Protein AF-A0A349B1Q8-F1 (afdb_monomer)

Secondary structure (DSSP, 8-state):
--PPPPHHHHHHHHHHHHTT--HHHHHHHHHTSHHHHHHHHHHHHHHHHSSPPPHHHHHHHHHHTTTS-HHHHHHHHHTSHHHHHHHHHT-

Radius of gyration: 16.91 Å; Cα contacts (8 Å, |Δi|>4): 54; chains: 1; bounding box: 41×23×44 Å

Foldseek 3Di:
DDDDQDPVRVVVVVVCVVVPDDPVNVVVVVCLDLVVQLVLQQVLCCVQLVDGDDPVRSVVSSVVCNPDPSVVVNVPSCPDPSSVVVVVVVD

Nearest PDB structures (foldseek):
  8bqe-assembly1_B  TM=4.331E-01  e=4.893E+00  Caulobacter vibrioides NA1000

Structure (mmCIF, N/CA/C/O backbone):
data_AF-A0A349B1Q8-F1
#
_entry.id   AF-A0A349B1Q8-F1
#
loop_
_atom_site.group_PDB
_atom_site.id
_atom_site.type_symbol
_atom_site.label_atom_id
_atom_site.label_alt_id
_atom_site.label_comp_id
_atom_site.label_asym_id
_atom_site.label_entity_id
_atom_site.label_seq_id
_atom_site.pdbx_PDB_ins_code
_atom_site.Cartn_x
_atom_site.Cartn_y
_atom_site.Cartn_z
_atom_site.occupancy
_atom_site.B_iso_or_equiv
_atom_site.auth_seq_id
_atom_site.auth_comp_id
_atom_site.auth_asym_id
_atom_site.auth_atom_id
_atom_site.pdbx_PDB_model_num
ATOM 1 N N . MET A 1 1 ? -11.729 -0.019 -15.632 1.00 39.59 1 MET A N 1
ATOM 2 C CA . MET A 1 1 ? -10.975 1.097 -16.243 1.00 39.59 1 MET A CA 1
ATOM 3 C C . MET A 1 1 ? -9.906 0.499 -17.143 1.00 39.59 1 MET A C 1
ATOM 5 O O . MET A 1 1 ? -9.110 -0.286 -16.654 1.00 39.59 1 MET A O 1
ATOM 9 N N . ARG A 1 2 ? -9.929 0.804 -18.443 1.00 47.38 2 ARG A N 1
ATOM 10 C CA . ARG A 1 2 ? -8.887 0.437 -19.411 1.00 47.38 2 ARG A CA 1
ATOM 11 C C . ARG A 1 2 ? -8.159 1.737 -19.736 1.00 47.38 2 ARG A C 1
ATOM 13 O O . ARG A 1 2 ? -8.696 2.535 -20.496 1.00 47.38 2 ARG A O 1
ATOM 20 N N . ARG A 1 3 ? -7.030 2.010 -19.078 1.00 57.22 3 ARG A N 1
ATOM 21 C CA . ARG A 1 3 ? -6.168 3.113 -19.516 1.00 57.22 3 ARG A CA 1
ATOM 22 C C . ARG A 1 3 ? -5.439 2.627 -20.763 1.00 57.22 3 ARG A C 1
ATOM 24 O O . ARG A 1 3 ? -4.852 1.548 -20.728 1.00 57.22 3 ARG A O 1
ATOM 31 N N . GLU A 1 4 ? -5.543 3.363 -21.864 1.00 46.50 4 GLU A N 1
ATOM 32 C CA . GLU A 1 4 ? -4.620 3.171 -22.982 1.00 46.50 4 GLU A CA 1
ATOM 33 C C . GLU A 1 4 ? -3.199 3.361 -22.441 1.00 46.50 4 GLU A C 1
ATOM 35 O O . GLU A 1 4 ? -2.971 4.313 -21.687 1.00 46.50 4 GLU A O 1
ATOM 40 N N . PRO A 1 5 ? -2.265 2.434 -22.716 1.00 52.50 5 PRO A N 1
ATOM 41 C CA . PRO A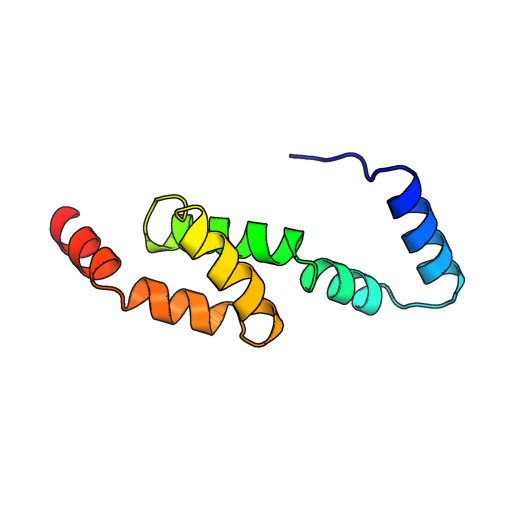 1 5 ? -0.886 2.633 -22.310 1.00 52.50 5 PRO A CA 1
ATOM 42 C C . PRO A 1 5 ? -0.395 3.920 -22.970 1.00 52.50 5 PRO A C 1
ATOM 44 O O . PRO A 1 5 ? -0.537 4.079 -24.183 1.00 52.50 5 PRO A O 1
ATOM 47 N N . GLU A 1 6 ? 0.146 4.852 -22.181 1.00 56.44 6 GLU A N 1
ATOM 48 C CA . GLU A 1 6 ? 0.708 6.063 -22.770 1.00 56.44 6 GLU A CA 1
ATOM 49 C C . GLU A 1 6 ? 1.803 5.671 -23.779 1.00 56.44 6 GLU A C 1
ATOM 51 O O . GLU A 1 6 ? 2.571 4.741 -23.495 1.00 56.44 6 GLU A O 1
ATOM 56 N N . PRO A 1 7 ? 1.898 6.346 -24.942 1.00 56.75 7 PRO A N 1
ATOM 57 C CA . PRO A 1 7 ? 2.813 5.975 -26.026 1.00 56.75 7 PRO A CA 1
ATOM 58 C C . PRO A 1 7 ? 4.263 5.663 -25.586 1.00 56.75 7 PRO A C 1
ATOM 60 O O . PRO A 1 7 ? 4.824 4.687 -26.084 1.00 56.75 7 PRO A O 1
ATOM 63 N N . PRO A 1 8 ? 4.864 6.372 -24.600 1.00 62.16 8 PRO A N 1
ATOM 64 C CA . PRO A 1 8 ? 6.209 6.055 -24.104 1.00 62.16 8 PRO A CA 1
ATOM 65 C C . PRO A 1 8 ? 6.303 4.722 -23.343 1.00 62.16 8 PRO A C 1
ATOM 67 O O . PRO A 1 8 ? 7.339 4.057 -23.365 1.00 62.16 8 PRO A O 1
ATOM 70 N N . GLY A 1 9 ? 5.232 4.324 -22.65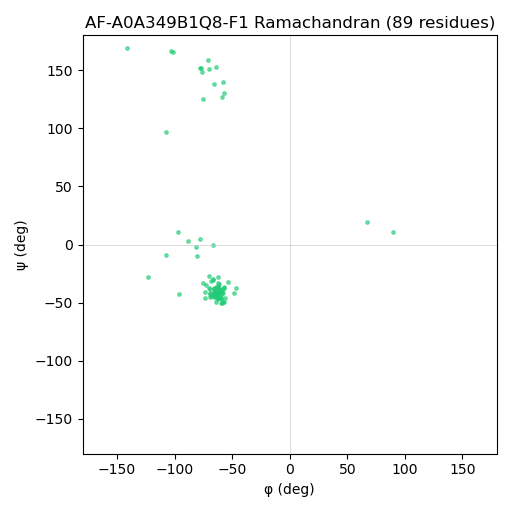2 1.00 67.62 9 GLY A N 1
ATOM 71 C CA . GLY A 1 9 ? 5.188 3.093 -21.868 1.00 67.62 9 GLY A CA 1
ATOM 72 C C . GLY A 1 9 ? 5.097 1.858 -22.757 1.00 67.62 9 GLY A C 1
ATOM 73 O O . GLY A 1 9 ? 5.788 0.871 -22.512 1.00 67.62 9 GLY A O 1
ATOM 74 N N . LEU A 1 10 ? 4.294 1.920 -23.822 1.00 69.50 10 LEU A N 1
ATOM 75 C CA . LEU A 1 10 ? 4.168 0.815 -24.774 1.00 69.50 10 LEU A CA 1
ATOM 76 C C . LEU A 1 10 ? 5.504 0.526 -25.477 1.00 69.50 10 LEU A C 1
ATOM 78 O O . LEU A 1 10 ? 5.935 -0.626 -25.511 1.00 69.50 10 LEU A O 1
ATOM 82 N N . ASP A 1 11 ? 6.201 1.564 -25.944 1.00 75.12 11 ASP A N 1
ATOM 83 C CA . ASP A 1 11 ? 7.509 1.431 -26.596 1.00 75.12 11 ASP A CA 1
ATOM 84 C C . ASP A 1 11 ? 8.583 0.849 -25.668 1.00 75.12 11 ASP A C 1
ATOM 86 O O . ASP A 1 11 ? 9.411 0.038 -26.095 1.00 75.12 11 ASP A O 1
ATOM 90 N N . PHE A 1 12 ? 8.561 1.207 -24.382 1.00 77.31 12 PHE A N 1
ATOM 91 C CA . PHE A 1 12 ? 9.461 0.633 -23.383 1.00 77.31 12 PHE A CA 1
ATOM 92 C C . PHE A 1 12 ? 9.256 -0.883 -23.225 1.00 77.31 12 PHE A C 1
ATOM 94 O O . PHE A 1 12 ? 10.224 -1.653 -23.228 1.00 77.31 12 PHE A O 1
ATOM 101 N N . TRP A 1 13 ? 8.002 -1.335 -23.134 1.00 75.62 13 TRP A N 1
ATOM 102 C CA . TRP A 1 13 ? 7.688 -2.761 -23.006 1.00 75.62 13 TRP A CA 1
ATOM 103 C C . TRP A 1 13 ? 7.966 -3.536 -24.291 1.00 75.62 13 TRP A C 1
ATOM 105 O O . TRP A 1 13 ? 8.500 -4.643 -24.221 1.00 75.62 13 TRP A O 1
ATOM 115 N N . LEU A 1 14 ? 7.700 -2.939 -25.457 1.00 79.38 14 LEU A N 1
ATOM 116 C CA . LEU A 1 14 ? 8.057 -3.523 -26.750 1.00 79.38 14 LEU A CA 1
ATOM 117 C C . LEU A 1 14 ? 9.572 -3.713 -26.882 1.00 79.38 14 LEU A C 1
ATOM 119 O O . LEU A 1 14 ? 10.010 -4.787 -27.289 1.00 79.38 14 LEU A O 1
ATOM 123 N N . ARG A 1 15 ? 10.388 -2.734 -26.466 1.00 79.81 15 ARG A N 1
ATOM 124 C CA . ARG A 1 15 ? 11.858 -2.871 -26.441 1.00 79.81 15 ARG A CA 1
ATOM 125 C C . ARG A 1 15 ? 12.336 -3.913 -25.435 1.00 79.81 15 ARG A C 1
ATOM 127 O O . ARG A 1 15 ? 13.280 -4.639 -25.719 1.00 79.81 15 ARG A O 1
ATOM 134 N N . THR A 1 16 ? 11.681 -4.010 -24.283 1.00 77.88 16 THR A N 1
ATOM 135 C CA . THR A 1 16 ? 12.021 -4.987 -23.238 1.00 77.88 16 THR A CA 1
ATOM 136 C C . THR A 1 16 ? 11.745 -6.420 -23.708 1.00 77.88 16 THR A C 1
ATOM 138 O O . THR A 1 16 ? 12.582 -7.303 -23.527 1.00 77.88 16 THR A O 1
ATOM 141 N N . LEU A 1 17 ? 10.615 -6.644 -24.385 1.00 79.69 17 LEU A N 1
ATOM 142 C CA . LEU A 1 17 ? 10.282 -7.928 -25.009 1.00 79.69 17 LEU A CA 1
ATOM 143 C C . LEU A 1 17 ? 11.196 -8.237 -26.203 1.00 79.69 17 LEU A C 1
ATOM 145 O O . LEU A 1 17 ? 11.711 -9.348 -26.300 1.00 79.69 17 LEU A O 1
ATOM 149 N N . ALA A 1 18 ? 11.461 -7.255 -27.071 1.00 79.50 18 ALA A N 1
ATOM 150 C CA . ALA A 1 18 ? 12.398 -7.403 -28.189 1.00 79.50 18 ALA A CA 1
ATOM 151 C C . ALA A 1 18 ? 13.839 -7.679 -27.718 1.00 79.50 18 ALA A C 1
ATOM 153 O O . ALA A 1 18 ? 14.597 -8.350 -28.411 1.00 79.50 18 ALA A O 1
ATOM 154 N N . GLY A 1 19 ? 14.200 -7.210 -26.519 1.00 81.38 19 GLY A N 1
ATOM 155 C CA . GLY A 1 19 ? 15.463 -7.498 -25.839 1.00 81.38 19 GLY A CA 1
ATOM 156 C C . GLY A 1 19 ? 15.536 -8.876 -25.168 1.00 81.38 19 GLY A C 1
ATOM 157 O O . GLY A 1 19 ? 16.527 -9.160 -24.500 1.00 81.38 19 GLY A O 1
ATOM 158 N N . GLY A 1 20 ? 14.516 -9.731 -25.321 1.00 82.94 20 GLY A N 1
ATOM 159 C CA . GLY A 1 20 ? 14.513 -11.108 -24.816 1.00 82.94 20 GLY A CA 1
ATOM 160 C C . GLY A 1 20 ? 13.965 -11.287 -23.397 1.00 82.94 20 GLY A C 1
ATOM 161 O O . GLY A 1 20 ? 14.096 -12.373 -22.830 1.00 82.94 20 GLY A O 1
ATOM 162 N N . ALA A 1 21 ? 13.343 -10.263 -22.799 1.00 83.88 21 ALA A N 1
ATOM 163 C CA . ALA A 1 21 ? 12.686 -10.424 -21.505 1.00 83.88 21 ALA A CA 1
ATOM 164 C C . ALA A 1 21 ? 11.488 -11.379 -21.605 1.00 83.88 21 ALA A C 1
ATOM 166 O O . ALA A 1 21 ? 10.675 -11.305 -22.527 1.00 83.88 21 ALA A O 1
ATOM 167 N N . SER A 1 22 ? 11.342 -12.252 -20.611 1.00 86.12 22 SER A N 1
ATOM 168 C CA . SER A 1 22 ? 10.217 -13.183 -20.563 1.00 86.12 22 SER A CA 1
ATOM 169 C C . SER A 1 22 ? 8.916 -12.478 -20.126 1.00 86.12 22 SER A C 1
ATOM 171 O O . SER A 1 22 ? 8.964 -11.568 -19.289 1.00 86.12 22 SER A O 1
ATOM 173 N N . PRO A 1 23 ? 7.733 -12.914 -20.604 1.00 81.88 23 PRO A N 1
ATOM 174 C CA . PRO A 1 23 ? 6.444 -12.421 -20.114 1.00 81.88 23 PRO A CA 1
ATOM 175 C C . PRO A 1 23 ? 6.290 -12.388 -18.577 1.00 81.88 23 PRO A C 1
ATOM 177 O O . PRO A 1 23 ? 5.796 -11.379 -18.068 1.00 81.88 23 PRO A O 1
ATOM 180 N N . PRO A 1 24 ? 6.739 -13.398 -17.795 1.00 83.56 24 PRO A N 1
ATOM 181 C CA . PRO A 1 24 ? 6.661 -13.317 -16.335 1.00 83.56 24 PRO A CA 1
ATOM 182 C C . PRO A 1 24 ? 7.571 -12.236 -15.734 1.00 83.56 24 PRO A C 1
ATOM 184 O O . PRO A 1 24 ? 7.205 -11.639 -14.724 1.00 83.56 24 PRO A O 1
ATOM 187 N N . THR A 1 25 ? 8.714 -11.918 -16.353 1.00 82.31 25 THR A N 1
ATOM 188 C CA . THR A 1 25 ? 9.560 -10.786 -15.931 1.00 82.31 25 THR A CA 1
ATOM 189 C C . THR A 1 25 ? 8.820 -9.460 -16.094 1.00 82.31 25 THR A C 1
ATOM 191 O O . THR A 1 25 ? 8.821 -8.635 -15.184 1.00 82.31 25 THR A O 1
ATOM 194 N N . VAL A 1 26 ? 8.143 -9.270 -17.228 1.00 84.06 26 VAL A N 1
ATOM 195 C CA . VAL A 1 26 ? 7.344 -8.067 -17.497 1.00 84.06 26 VAL A CA 1
ATOM 196 C C . VAL A 1 26 ? 6.181 -7.953 -16.507 1.00 84.06 26 VAL A C 1
ATOM 198 O O . VAL A 1 26 ? 6.001 -6.908 -15.882 1.00 84.06 26 VAL A O 1
ATOM 201 N N . ALA A 1 27 ? 5.446 -9.046 -16.284 1.00 83.94 27 ALA A N 1
ATOM 202 C CA . ALA A 1 27 ? 4.359 -9.088 -15.307 1.00 83.94 27 ALA A CA 1
ATOM 203 C C . ALA A 1 27 ? 4.839 -8.764 -13.880 1.00 83.94 27 ALA A C 1
ATOM 205 O O . ALA A 1 27 ? 4.180 -8.011 -13.163 1.00 83.94 27 ALA A O 1
ATOM 206 N N . ALA A 1 28 ? 6.007 -9.275 -13.477 1.00 85.19 28 ALA A N 1
ATOM 207 C CA . ALA A 1 28 ? 6.597 -8.973 -12.176 1.00 85.19 28 ALA A CA 1
ATOM 208 C C . ALA A 1 28 ? 6.953 -7.484 -12.026 1.00 85.19 28 ALA A C 1
ATOM 210 O O . ALA A 1 28 ? 6.770 -6.919 -10.946 1.00 85.19 28 ALA A O 1
ATOM 211 N N . SER A 1 29 ? 7.422 -6.836 -13.094 1.00 85.00 29 SER A N 1
ATOM 212 C CA . SER A 1 29 ? 7.729 -5.404 -13.086 1.00 85.00 29 SER A CA 1
ATOM 213 C C . SER A 1 29 ? 6.474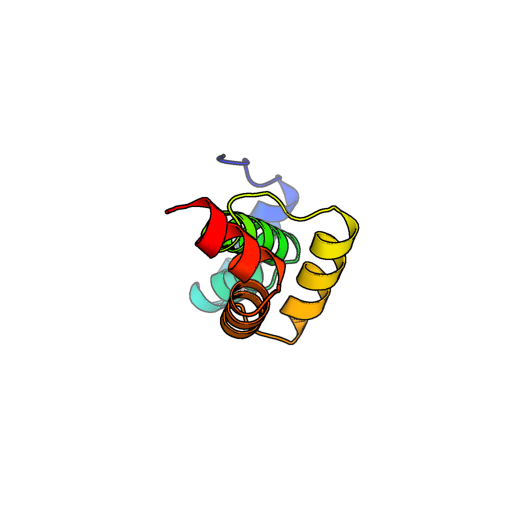 -4.544 -12.924 1.00 85.00 29 SER A C 1
ATOM 215 O O . SER A 1 29 ? 6.474 -3.639 -12.092 1.00 85.00 29 SER A O 1
ATOM 217 N N . PHE A 1 30 ? 5.381 -4.867 -13.627 1.00 86.38 30 PHE A N 1
ATOM 218 C CA . PHE A 1 30 ? 4.087 -4.211 -13.403 1.00 86.38 30 PHE A CA 1
ATOM 219 C C . PHE A 1 30 ? 3.567 -4.450 -11.988 1.00 86.38 30 PHE A C 1
ATOM 221 O O . PHE A 1 30 ? 3.169 -3.513 -11.307 1.00 86.38 30 PHE A O 1
ATOM 228 N N . HIS A 1 31 ? 3.615 -5.694 -11.507 1.00 88.44 31 HIS A N 1
ATOM 229 C CA . HIS A 1 31 ? 3.143 -6.030 -10.167 1.00 88.44 31 HIS A CA 1
ATOM 230 C C . HIS A 1 31 ? 3.867 -5.217 -9.079 1.00 88.44 31 HIS A C 1
ATOM 232 O O . HIS A 1 31 ? 3.239 -4.773 -8.114 1.00 88.44 31 HIS A O 1
ATOM 238 N N . ARG A 1 32 ? 5.171 -4.978 -9.257 1.00 88.19 32 ARG A N 1
ATOM 239 C CA . ARG A 1 32 ? 6.017 -4.185 -8.353 1.00 88.19 32 ARG A CA 1
ATOM 240 C C . ARG A 1 32 ? 5.900 -2.670 -8.555 1.00 88.19 32 ARG A C 1
ATOM 242 O O . ARG A 1 32 ? 6.556 -1.942 -7.813 1.00 88.19 32 ARG A O 1
ATOM 249 N N . SER A 1 33 ? 5.114 -2.180 -9.511 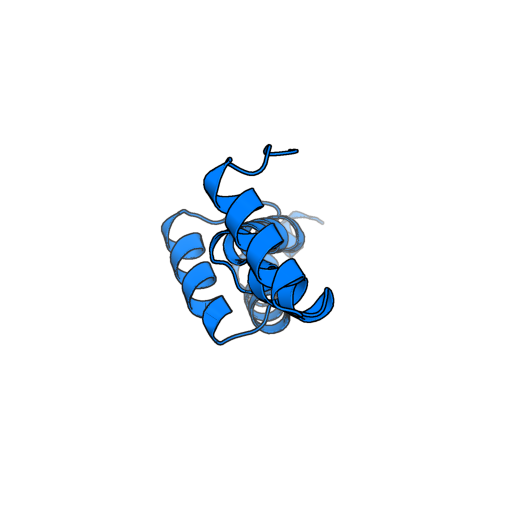1.00 92.19 33 SER A N 1
ATOM 250 C CA . SER A 1 33 ? 4.990 -0.739 -9.739 1.00 92.19 33 SER A CA 1
ATOM 251 C C . SER A 1 33 ? 4.228 -0.044 -8.595 1.00 92.19 33 SER A C 1
ATOM 253 O O . SER A 1 33 ? 3.373 -0.673 -7.955 1.00 92.19 33 SER A O 1
ATOM 255 N N . PRO A 1 34 ? 4.507 1.244 -8.313 1.00 91.88 34 PRO A N 1
ATOM 256 C CA . PRO A 1 34 ? 3.756 2.023 -7.328 1.00 91.88 34 PRO A CA 1
ATOM 257 C C . PRO A 1 34 ? 2.251 2.078 -7.619 1.00 91.88 34 PRO A C 1
ATOM 259 O O . PRO A 1 34 ? 1.448 2.005 -6.691 1.00 91.88 34 PRO A O 1
ATOM 262 N N . GLU A 1 35 ? 1.855 2.144 -8.892 1.00 91.25 35 GLU A N 1
ATOM 263 C CA . GLU A 1 35 ? 0.449 2.145 -9.310 1.00 91.25 35 GLU A CA 1
ATOM 264 C C . GLU A 1 35 ? -0.233 0.824 -8.940 1.00 91.25 35 GLU A C 1
ATOM 266 O O . GLU A 1 35 ? -1.262 0.833 -8.270 1.00 91.25 35 GLU A O 1
ATOM 271 N N . SER A 1 36 ? 0.388 -0.311 -9.283 1.00 93.38 36 SER A N 1
ATOM 272 C CA . SER A 1 36 ? -0.105 -1.648 -8.924 1.00 93.38 36 SER A CA 1
ATOM 273 C C . SER A 1 36 ? -0.185 -1.845 -7.407 1.00 93.38 36 SER A C 1
ATOM 275 O O . SER A 1 36 ? -1.130 -2.449 -6.897 1.00 93.38 36 SER A O 1
ATOM 277 N N . ARG A 1 37 ? 0.792 -1.335 -6.647 1.00 96.38 37 ARG A N 1
ATOM 278 C CA . ARG A 1 37 ? 0.721 -1.333 -5.176 1.00 96.38 37 ARG A CA 1
ATOM 279 C C . ARG A 1 37 ? -0.468 -0.505 -4.694 1.00 96.38 37 ARG A C 1
ATOM 281 O O . ARG A 1 37 ? -1.223 -0.986 -3.859 1.00 96.38 37 ARG A O 1
ATOM 288 N N . GLY A 1 38 ? -0.674 0.685 -5.253 1.00 96.38 38 GLY A N 1
ATOM 289 C CA . GLY A 1 38 ? -1.808 1.549 -4.930 1.00 96.38 38 GLY A CA 1
ATOM 290 C C . GLY A 1 38 ? -3.156 0.872 -5.160 1.00 96.38 38 GLY A C 1
ATOM 291 O O . GLY A 1 38 ? -3.981 0.836 -4.250 1.00 96.38 38 GLY A O 1
ATOM 292 N N . ASP A 1 39 ? -3.344 0.259 -6.329 1.00 96.44 39 ASP A N 1
ATOM 293 C CA . ASP A 1 39 ? -4.575 -0.461 -6.668 1.00 96.44 39 ASP A CA 1
ATOM 294 C C . ASP A 1 39 ? -4.849 -1.622 -5.698 1.00 96.44 39 ASP A C 1
ATOM 296 O O . ASP A 1 39 ? -5.995 -1.859 -5.301 1.00 96.44 39 ASP A O 1
ATOM 300 N N . ARG A 1 40 ? -3.797 -2.333 -5.270 1.00 96.50 40 ARG A N 1
ATOM 301 C CA . ARG A 1 40 ? -3.901 -3.419 -4.285 1.00 96.50 40 ARG A CA 1
ATOM 302 C C . ARG A 1 40 ? -4.242 -2.917 -2.886 1.00 96.50 40 ARG A C 1
ATOM 304 O O . ARG A 1 40 ? -5.099 -3.518 -2.240 1.00 96.50 40 ARG A O 1
ATOM 311 N N . VAL A 1 41 ? -3.642 -1.812 -2.436 1.00 97.69 41 VAL A N 1
ATOM 312 C CA . VAL A 1 41 ? -4.017 -1.163 -1.166 1.00 97.69 41 VAL A CA 1
ATOM 313 C C . VAL A 1 41 ? -5.500 -0.793 -1.195 1.00 97.69 41 VAL A C 1
ATOM 315 O O . VAL A 1 41 ? -6.249 -1.176 -0.296 1.00 97.69 41 VAL A O 1
ATOM 318 N N . ASP A 1 42 ? -5.950 -0.133 -2.263 1.00 97.31 42 ASP A N 1
ATOM 319 C CA . ASP A 1 42 ? -7.344 0.290 -2.415 1.00 97.31 42 ASP A CA 1
ATOM 320 C C . ASP A 1 42 ? -8.312 -0.904 -2.451 1.00 97.31 42 ASP A C 1
ATOM 322 O O . ASP A 1 42 ? -9.439 -0.819 -1.956 1.00 97.31 42 ASP A O 1
ATOM 326 N N . ALA A 1 43 ? -7.907 -2.024 -3.055 1.00 97.25 43 ALA A N 1
ATOM 327 C CA . ALA A 1 43 ? -8.697 -3.251 -3.082 1.00 97.25 43 ALA A CA 1
ATOM 328 C C . ALA A 1 43 ? -8.793 -3.914 -1.699 1.00 97.25 43 ALA A C 1
ATOM 330 O O . ALA A 1 43 ? -9.891 -4.285 -1.286 1.00 97.25 43 ALA A O 1
ATOM 331 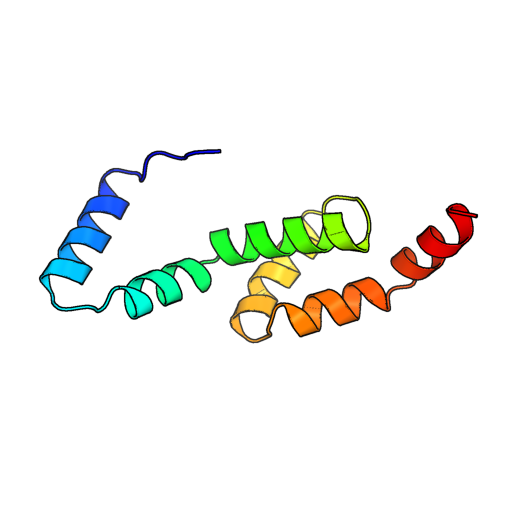N N . LEU A 1 44 ? -7.681 -4.026 -0.967 1.00 97.06 44 LEU A N 1
ATOM 332 C CA . LEU A 1 44 ? -7.645 -4.656 0.357 1.00 97.06 44 LEU A CA 1
ATOM 333 C C . LEU A 1 44 ? -8.441 -3.866 1.399 1.00 97.06 44 LEU A C 1
ATOM 335 O O . LEU A 1 44 ? -9.198 -4.458 2.165 1.00 97.06 44 LEU A O 1
ATOM 339 N N . TYR A 1 45 ? -8.344 -2.535 1.383 1.00 97.31 45 TYR A N 1
ATOM 340 C CA . TYR A 1 45 ? -9.157 -1.671 2.242 1.00 97.31 45 TYR A CA 1
ATOM 341 C C . TYR A 1 45 ? -10.654 -1.852 1.983 1.00 97.31 45 TYR A C 1
ATOM 343 O O . TYR A 1 45 ? -11.430 -2.032 2.922 1.00 97.31 45 TYR A O 1
ATOM 351 N N . ARG A 1 46 ? -11.070 -1.878 0.712 1.00 96.19 46 ARG A N 1
ATOM 352 C CA . ARG A 1 46 ? -12.478 -2.112 0.362 1.00 96.19 46 ARG A CA 1
ATOM 353 C C . ARG A 1 46 ? -12.944 -3.508 0.754 1.00 96.19 46 ARG A C 1
ATOM 355 O O . ARG A 1 46 ? -14.057 -3.641 1.246 1.00 96.19 46 ARG A O 1
ATOM 362 N N . LEU A 1 47 ? -12.106 -4.523 0.557 1.00 94.31 47 LEU A N 1
ATOM 363 C CA . LEU A 1 47 ? -12.440 -5.909 0.877 1.00 94.31 47 LEU A CA 1
ATOM 364 C C . LEU A 1 47 ? -12.615 -6.131 2.385 1.00 94.31 47 LEU A C 1
ATOM 366 O O . LEU A 1 47 ? -13.538 -6.828 2.788 1.00 94.31 47 LEU A O 1
ATOM 370 N N . ILE A 1 48 ? -11.730 -5.557 3.203 1.00 94.38 48 ILE A N 1
ATOM 371 C CA . ILE A 1 48 ? -11.648 -5.864 4.638 1.00 94.38 48 ILE A CA 1
ATOM 372 C C . ILE A 1 48 ? -12.417 -4.841 5.479 1.00 94.38 48 ILE A C 1
ATOM 374 O O . ILE A 1 48 ? -13.122 -5.211 6.412 1.00 94.38 48 ILE A O 1
ATOM 378 N N . LEU A 1 49 ? -12.298 -3.554 5.147 1.00 94.69 49 LEU A N 1
ATOM 379 C CA . LEU A 1 49 ? -12.871 -2.450 5.926 1.00 94.69 49 LEU A CA 1
ATOM 380 C C . LEU A 1 49 ? -14.086 -1.805 5.250 1.00 94.69 49 LEU A C 1
ATOM 382 O O . LEU A 1 49 ? -14.760 -0.971 5.854 1.00 94.69 49 LEU A O 1
ATOM 386 N N . GLY A 1 50 ? -14.394 -2.157 3.998 1.00 94.56 50 GLY A N 1
ATOM 387 C CA . GLY A 1 50 ? -15.557 -1.622 3.284 1.00 94.56 50 GLY A CA 1
ATOM 388 C C . GLY A 1 50 ? -15.469 -0.126 2.968 1.00 94.56 50 GLY A C 1
ATOM 389 O O . GLY A 1 50 ? -16.496 0.508 2.736 1.00 94.56 50 GLY A O 1
ATOM 390 N N . ARG A 1 51 ? -14.267 0.457 2.981 1.00 94.69 51 ARG A N 1
ATOM 391 C CA . ARG A 1 51 ? -14.011 1.862 2.636 1.00 94.69 51 ARG A CA 1
ATOM 392 C C . ARG A 1 51 ? -12.715 2.005 1.846 1.00 94.69 51 ARG A C 1
ATOM 394 O O . ARG A 1 51 ? -11.924 1.071 1.785 1.00 94.69 51 ARG A O 1
ATOM 401 N N . SER A 1 52 ? -12.482 3.180 1.275 1.00 95.38 52 SER A N 1
ATOM 402 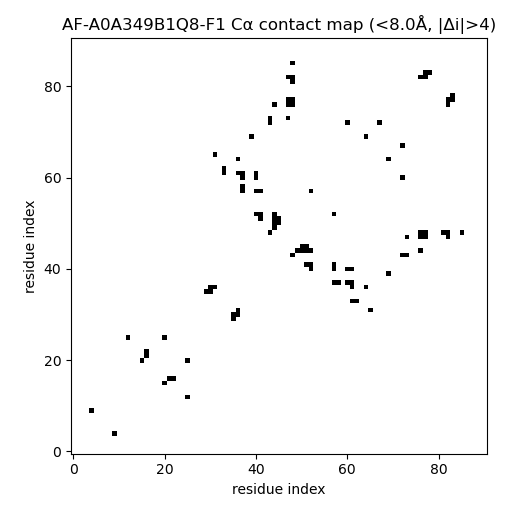C CA . SER A 1 52 ? -11.170 3.541 0.727 1.00 95.38 52 SER A CA 1
ATOM 403 C C . SER A 1 52 ? -10.192 3.929 1.849 1.00 95.38 52 SER A C 1
ATOM 405 O O . SER A 1 52 ? -10.634 4.428 2.895 1.00 95.38 52 SER A O 1
ATOM 407 N N . PRO A 1 53 ? -8.874 3.731 1.656 1.00 95.94 53 PRO A N 1
ATOM 408 C CA . PRO A 1 53 ? -7.870 4.285 2.559 1.00 95.94 53 PRO A CA 1
ATOM 409 C C . PRO A 1 53 ? -7.906 5.817 2.518 1.00 95.94 53 PRO A C 1
ATOM 411 O O . PRO A 1 53 ? -8.280 6.417 1.508 1.00 95.94 53 PRO A O 1
ATOM 414 N N . ASP A 1 54 ? -7.494 6.457 3.608 1.00 96.75 54 ASP A N 1
ATOM 415 C CA . ASP A 1 54 ? -7.188 7.884 3.578 1.00 96.75 54 ASP A CA 1
ATOM 416 C C . ASP A 1 54 ? -5.883 8.129 2.786 1.00 96.75 54 ASP A C 1
ATOM 418 O O . ASP A 1 54 ? -5.071 7.208 2.637 1.00 96.75 54 ASP A O 1
ATOM 422 N N . PRO A 1 55 ? -5.645 9.347 2.263 1.00 96.75 55 PRO A N 1
ATOM 423 C CA . PRO A 1 55 ? -4.489 9.612 1.406 1.00 96.75 55 PRO A CA 1
ATOM 424 C C . PRO A 1 55 ? -3.132 9.302 2.055 1.00 96.75 55 PRO A C 1
ATOM 426 O O . PRO A 1 55 ? -2.240 8.786 1.381 1.00 96.75 55 PRO A O 1
ATOM 429 N N . ALA A 1 56 ? -2.977 9.585 3.353 1.00 96.44 56 ALA A N 1
ATOM 430 C CA . ALA A 1 56 ? -1.721 9.372 4.067 1.00 96.44 56 ALA A CA 1
ATOM 431 C C . ALA A 1 56 ? -1.478 7.880 4.329 1.00 96.44 56 ALA A C 1
ATOM 433 O O . ALA A 1 56 ? -0.399 7.366 4.028 1.00 96.44 56 ALA A O 1
ATOM 434 N N . GLY A 1 57 ? -2.499 7.165 4.805 1.00 94.81 57 GLY A N 1
ATOM 435 C CA . GLY A 1 57 ? -2.460 5.717 4.983 1.00 94.81 57 GLY A CA 1
ATOM 436 C C . GLY A 1 57 ? -2.195 4.990 3.667 1.00 94.81 57 GLY A C 1
ATOM 437 O O . GLY A 1 57 ? -1.367 4.081 3.617 1.00 94.81 57 GLY A O 1
ATOM 438 N N . ARG A 1 58 ? -2.823 5.432 2.570 1.00 96.81 58 ARG A N 1
ATOM 439 C CA . ARG A 1 58 ? -2.573 4.876 1.235 1.00 96.81 58 ARG A CA 1
ATOM 440 C C . ARG A 1 58 ? -1.110 5.021 0.830 1.00 96.81 58 ARG A C 1
ATOM 442 O O . ARG A 1 58 ? -0.512 4.037 0.407 1.00 96.81 58 ARG A O 1
ATOM 449 N N . ALA A 1 59 ? -0.541 6.220 0.956 1.00 97.00 59 ALA A N 1
ATOM 450 C CA . ALA A 1 59 ? 0.855 6.472 0.606 1.00 97.00 59 ALA A CA 1
ATOM 451 C C . ALA A 1 59 ? 1.813 5.599 1.435 1.00 97.00 59 ALA A C 1
ATOM 453 O O . ALA A 1 59 ? 2.654 4.906 0.867 1.00 97.00 59 ALA A O 1
ATOM 454 N N . ALA A 1 60 ? 1.605 5.536 2.754 1.00 96.00 60 ALA A N 1
ATOM 455 C CA . ALA A 1 60 ? 2.416 4.710 3.646 1.00 96.00 60 ALA A CA 1
ATOM 456 C C . ALA A 1 60 ? 2.386 3.221 3.258 1.00 96.00 60 ALA A C 1
ATOM 458 O O . ALA A 1 60 ? 3.422 2.554 3.254 1.00 96.00 60 ALA A O 1
ATOM 459 N N . TRP A 1 61 ? 1.215 2.693 2.886 1.00 97.25 61 TRP A N 1
ATOM 460 C CA . TRP A 1 61 ? 1.102 1.301 2.454 1.00 97.25 61 TRP A CA 1
ATOM 461 C C . TRP A 1 61 ? 1.691 1.037 1.070 1.00 97.25 61 TRP A C 1
ATOM 463 O O . TRP A 1 61 ? 2.271 -0.028 0.864 1.00 97.25 61 TRP A O 1
ATOM 473 N N . VAL A 1 62 ? 1.588 1.984 0.134 1.00 96.56 62 VAL A N 1
ATOM 474 C CA . VAL A 1 62 ? 2.241 1.873 -1.182 1.00 96.56 62 VAL A CA 1
ATOM 475 C C . VAL A 1 62 ? 3.754 1.747 -1.024 1.00 96.56 62 VAL A C 1
ATOM 477 O O . VAL A 1 62 ? 4.359 0.882 -1.664 1.00 96.56 62 VAL A O 1
ATOM 480 N N . ASP A 1 63 ? 4.347 2.543 -0.136 1.00 96.31 63 ASP A N 1
ATOM 481 C CA . ASP A 1 63 ? 5.779 2.476 0.156 1.00 96.31 63 ASP A CA 1
ATOM 482 C C . ASP A 1 63 ? 6.139 1.180 0.891 1.00 96.31 63 ASP A C 1
ATOM 484 O O . ASP A 1 63 ? 7.098 0.498 0.525 1.00 96.31 63 ASP A O 1
ATOM 488 N N . ALA A 1 64 ? 5.332 0.768 1.875 1.00 95.19 64 ALA A N 1
ATOM 489 C CA . ALA A 1 64 ? 5.558 -0.475 2.607 1.00 95.19 64 ALA A CA 1
ATOM 490 C C . ALA A 1 64 ? 5.513 -1.711 1.692 1.00 95.19 64 ALA A C 1
ATOM 492 O O . ALA A 1 64 ? 6.365 -2.590 1.811 1.00 95.19 64 ALA A O 1
ATOM 493 N N . LEU A 1 65 ? 4.580 -1.780 0.732 1.00 94.62 65 LEU A N 1
ATOM 494 C CA . LEU A 1 65 ? 4.470 -2.887 -0.235 1.00 94.62 65 LEU A CA 1
ATOM 495 C C . LEU A 1 65 ? 5.651 -2.968 -1.223 1.00 94.62 65 LEU A C 1
ATOM 497 O O . LEU A 1 65 ? 5.694 -3.856 -2.082 1.00 94.62 65 LEU A O 1
ATOM 501 N N . ALA A 1 66 ? 6.626 -2.060 -1.131 1.00 92.50 66 ALA A N 1
ATOM 502 C CA . ALA A 1 66 ? 7.919 -2.252 -1.772 1.00 92.50 66 ALA A CA 1
ATOM 503 C C . ALA A 1 66 ? 8.759 -3.350 -1.111 1.00 92.50 66 ALA A C 1
ATOM 505 O O . ALA A 1 66 ? 9.575 -3.973 -1.790 1.00 92.50 66 ALA A O 1
ATOM 506 N N . THR A 1 67 ? 8.548 -3.598 0.182 1.00 92.81 67 THR A N 1
ATOM 507 C CA . THR A 1 67 ? 9.335 -4.539 0.989 1.00 92.81 67 THR A CA 1
ATOM 508 C C . THR A 1 67 ? 8.483 -5.622 1.647 1.00 92.81 67 THR A C 1
ATOM 510 O O . THR A 1 67 ? 8.975 -6.732 1.848 1.00 92.81 67 THR A O 1
ATOM 513 N N . VAL A 1 68 ? 7.209 -5.347 1.943 1.00 92.12 68 VAL A N 1
ATOM 514 C CA . VAL A 1 68 ? 6.260 -6.324 2.504 1.00 92.12 68 VAL A CA 1
ATOM 515 C C . VAL A 1 68 ? 5.286 -6.848 1.447 1.00 92.12 68 VAL A C 1
ATOM 517 O O . VAL A 1 68 ? 5.182 -6.308 0.348 1.00 92.12 68 VAL A O 1
ATOM 520 N N . ASN A 1 69 ? 4.567 -7.926 1.773 1.00 92.25 69 ASN A N 1
ATOM 521 C CA . ASN A 1 69 ? 3.578 -8.537 0.884 1.00 92.25 69 ASN A CA 1
ATOM 522 C C . ASN A 1 69 ? 2.131 -8.154 1.247 1.00 92.25 69 ASN A C 1
ATOM 524 O O . ASN A 1 69 ? 1.838 -7.691 2.352 1.00 92.25 69 ASN A O 1
ATOM 528 N N . ASP A 1 70 ? 1.218 -8.420 0.313 1.00 94.19 70 ASP A N 1
ATOM 529 C CA . ASP A 1 70 ? -0.213 -8.119 0.446 1.00 94.19 70 ASP A CA 1
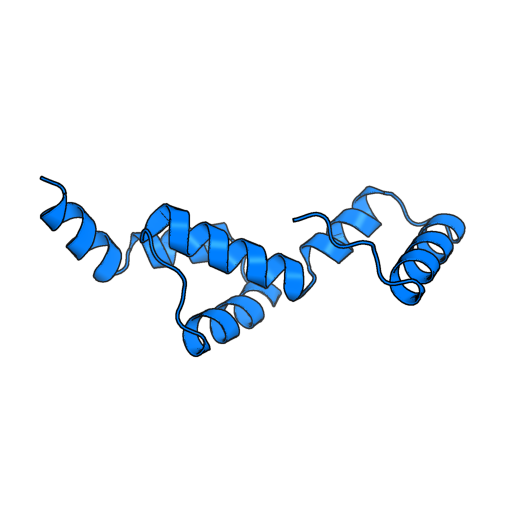ATOM 530 C C . ASP A 1 70 ? -0.869 -8.861 1.612 1.00 94.19 70 ASP A C 1
ATOM 532 O O . ASP A 1 70 ? -1.757 -8.324 2.270 1.00 94.19 70 ASP A O 1
ATOM 536 N N . LEU A 1 71 ? -0.410 -10.084 1.903 1.00 94.69 71 LEU A N 1
ATOM 537 C CA . LEU A 1 71 ? -0.933 -10.885 3.007 1.00 94.69 71 LEU A CA 1
ATOM 538 C C . LEU A 1 71 ? -0.675 -10.205 4.356 1.00 94.69 71 LEU A C 1
ATOM 540 O O . LEU A 1 71 ? -1.545 -10.207 5.225 1.00 94.69 71 LEU A O 1
ATOM 544 N N . ARG A 1 72 ? 0.499 -9.586 4.530 1.00 95.00 72 ARG A N 1
ATOM 545 C CA . ARG A 1 72 ? 0.827 -8.837 5.744 1.00 95.00 72 ARG A CA 1
ATOM 546 C C . ARG A 1 72 ? -0.079 -7.621 5.903 1.00 95.00 72 ARG A C 1
ATOM 548 O O . ARG A 1 72 ? -0.571 -7.400 7.006 1.00 95.00 72 ARG A O 1
ATOM 555 N N . LEU A 1 73 ? -0.319 -6.872 4.827 1.00 95.25 73 LEU A N 1
ATOM 556 C CA . LEU A 1 73 ? -1.265 -5.755 4.835 1.00 95.25 73 LEU A CA 1
ATOM 557 C C . LEU A 1 73 ? -2.677 -6.236 5.193 1.00 95.25 73 LEU A C 1
ATOM 559 O O . LEU A 1 73 ? -3.285 -5.713 6.122 1.00 95.25 73 LEU A O 1
ATOM 563 N N . ALA A 1 74 ? -3.166 -7.278 4.521 1.00 95.88 74 ALA A N 1
ATOM 564 C CA . ALA A 1 74 ? -4.483 -7.850 4.783 1.00 95.88 74 ALA A CA 1
ATOM 565 C C . ALA A 1 74 ? -4.649 -8.274 6.252 1.00 95.88 74 ALA A C 1
ATOM 567 O O . ALA A 1 74 ? -5.640 -7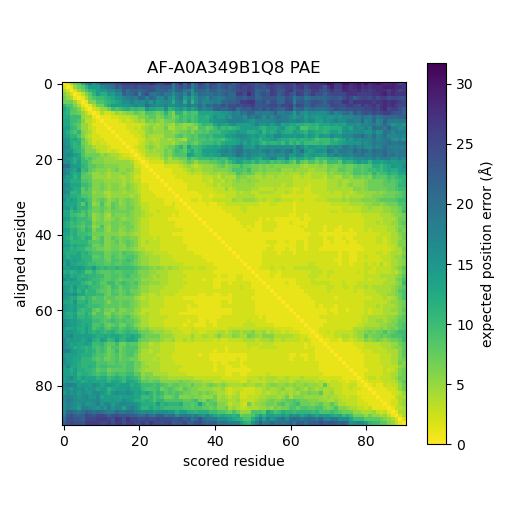.926 6.889 1.00 95.88 74 ALA A O 1
ATOM 568 N N . ALA A 1 75 ? -3.652 -8.962 6.815 1.00 95.12 75 ALA A N 1
ATOM 569 C CA . ALA A 1 75 ? -3.668 -9.387 8.211 1.00 95.12 75 ALA A CA 1
ATOM 570 C C . ALA A 1 75 ? -3.711 -8.200 9.187 1.00 95.12 75 ALA A C 1
ATOM 572 O O . ALA A 1 75 ? -4.434 -8.250 10.178 1.00 95.12 75 ALA A O 1
ATOM 573 N N . LEU A 1 76 ? -2.964 -7.126 8.90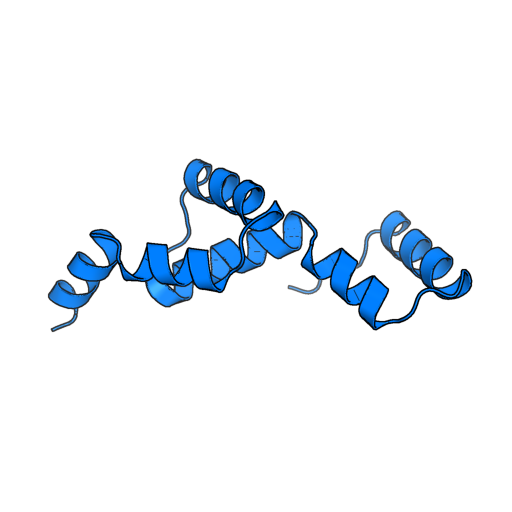9 1.00 94.69 76 LEU A N 1
ATOM 574 C CA . LEU A 1 76 ? -2.957 -5.926 9.751 1.00 94.69 76 LEU A CA 1
ATOM 575 C C . LEU A 1 76 ? -4.282 -5.160 9.685 1.00 94.69 76 LEU A C 1
ATOM 577 O O . LEU A 1 76 ? -4.752 -4.687 10.715 1.00 94.69 76 LEU A O 1
ATOM 581 N N . LEU A 1 77 ? -4.911 -5.079 8.509 1.00 94.94 77 LEU A N 1
ATOM 582 C CA . LEU A 1 77 ? -6.237 -4.470 8.370 1.00 94.94 77 LEU A CA 1
ATOM 583 C C . LEU A 1 77 ? -7.302 -5.291 9.101 1.00 94.94 77 LEU A C 1
ATOM 585 O O . LEU A 1 77 ? -8.104 -4.725 9.838 1.00 94.94 77 LEU A O 1
ATOM 589 N N . ALA A 1 78 ? -7.289 -6.616 8.944 1.00 93.56 78 ALA A N 1
ATOM 590 C CA . ALA A 1 78 ? -8.261 -7.505 9.576 1.00 93.56 78 ALA A CA 1
ATOM 591 C C . ALA A 1 78 ? -8.140 -7.536 11.109 1.00 93.56 78 ALA A C 1
ATOM 593 O O . ALA A 1 78 ? -9.137 -7.728 11.796 1.00 93.56 78 ALA A O 1
ATOM 594 N N . ALA A 1 79 ? -6.934 -7.326 11.643 1.00 92.56 79 ALA A N 1
ATOM 595 C CA . ALA A 1 79 ? -6.673 -7.258 13.079 1.00 92.56 79 ALA A CA 1
ATOM 596 C C . ALA A 1 79 ? -6.838 -5.846 13.674 1.00 92.56 79 ALA A C 1
ATOM 598 O O . ALA A 1 79 ? -6.533 -5.652 14.849 1.00 92.56 79 ALA A O 1
ATOM 599 N N . SER A 1 80 ? -7.257 -4.856 12.881 1.00 91.19 80 SER A N 1
ATOM 600 C CA . SER A 1 80 ? -7.413 -3.477 13.351 1.00 91.19 80 SER A CA 1
ATOM 601 C C . SER A 1 80 ? -8.692 -3.287 14.170 1.00 91.19 80 SER A C 1
ATOM 603 O O . SER A 1 80 ? -9.708 -3.937 13.916 1.00 91.19 80 SER A O 1
ATOM 605 N N . ASP A 1 81 ? -8.671 -2.328 15.100 1.00 90.25 81 ASP A N 1
ATOM 606 C CA . ASP A 1 81 ? -9.854 -1.915 15.873 1.00 90.25 81 ASP A CA 1
ATOM 607 C C . ASP A 1 81 ? -11.033 -1.538 14.968 1.00 90.25 81 ASP A C 1
ATOM 609 O O . ASP A 1 81 ? -12.190 -1.784 15.300 1.00 90.25 81 ASP A O 1
ATOM 613 N N . GLU A 1 82 ? -10.745 -0.993 13.786 1.00 86.69 82 GLU A N 1
ATOM 614 C CA . GLU A 1 82 ? -11.760 -0.652 12.798 1.00 86.69 82 GLU A CA 1
ATOM 615 C C . GLU A 1 82 ? -12.480 -1.895 12.257 1.00 86.69 82 GLU A C 1
ATOM 617 O O . GLU A 1 82 ? -13.710 -1.905 12.167 1.00 86.69 82 GLU A O 1
ATOM 622 N N . ALA A 1 83 ? -11.744 -2.963 11.939 1.00 85.31 83 ALA A N 1
ATOM 623 C CA . ALA A 1 83 ? -12.346 -4.223 11.510 1.00 85.31 83 ALA A CA 1
ATOM 624 C C . ALA A 1 83 ? -13.215 -4.831 12.625 1.00 85.31 83 ALA A C 1
ATOM 626 O O . ALA A 1 83 ? -14.342 -5.261 12.363 1.00 85.31 83 ALA A O 1
ATOM 627 N N . TYR A 1 84 ? -12.743 -4.793 13.877 1.00 84.38 84 TYR A N 1
ATOM 628 C CA . TYR A 1 84 ? -13.518 -5.250 15.035 1.00 84.38 84 TYR A CA 1
ATOM 629 C C . TYR A 1 84 ? -14.784 -4.419 15.271 1.00 84.38 84 TYR A C 1
ATOM 631 O O . TYR A 1 84 ? -15.839 -4.978 15.577 1.00 84.38 84 TYR A O 1
ATOM 639 N N . ALA A 1 85 ? -14.711 -3.095 15.119 1.00 88.69 85 ALA A N 1
ATOM 640 C CA . ALA A 1 85 ? -15.870 -2.215 15.240 1.00 88.69 85 ALA A CA 1
ATOM 641 C C . ALA A 1 85 ? -16.916 -2.518 14.155 1.00 88.69 85 ALA A C 1
ATOM 643 O O . ALA A 1 85 ? -18.109 -2.588 14.443 1.00 88.69 85 ALA A O 1
ATOM 644 N N . ARG A 1 86 ? -16.485 -2.782 12.914 1.00 83.19 86 ARG A N 1
ATOM 645 C CA . ARG A 1 86 ? -17.399 -3.156 11.823 1.00 83.19 86 ARG A CA 1
ATOM 646 C C . ARG A 1 86 ? -18.085 -4.502 12.035 1.00 83.19 86 ARG A C 1
ATOM 648 O O . ARG A 1 86 ? -19.262 -4.630 11.696 1.00 83.19 86 ARG A O 1
ATOM 655 N N . ALA A 1 87 ? -17.375 -5.486 12.583 1.00 83.25 87 ALA A N 1
ATOM 656 C CA . ALA A 1 87 ? -17.950 -6.796 12.879 1.00 83.25 87 ALA A CA 1
ATOM 657 C C . ALA A 1 87 ? -19.088 -6.708 13.914 1.00 83.25 87 ALA A C 1
ATOM 659 O O . ALA A 1 87 ? -20.064 -7.441 13.803 1.00 83.25 87 ALA A O 1
ATOM 660 N N . GLN A 1 88 ? -18.998 -5.777 14.870 1.00 82.00 88 GLN A N 1
ATOM 661 C CA . GLN A 1 88 ? -20.018 -5.568 15.905 1.00 82.00 88 GLN A CA 1
ATOM 662 C C . GLN A 1 88 ? -21.270 -4.844 15.391 1.00 82.00 88 GLN A C 1
ATOM 664 O O . GLN A 1 88 ? -22.367 -5.134 15.848 1.00 82.00 88 GLN A O 1
ATOM 669 N N . THR A 1 89 ? -21.128 -3.934 14.425 1.00 76.94 89 THR A N 1
ATOM 670 C CA . THR A 1 89 ? -22.260 -3.176 13.850 1.00 76.94 89 THR A CA 1
ATOM 671 C C . THR A 1 89 ? -23.047 -3.968 12.794 1.00 76.94 89 THR A C 1
ATOM 673 O O . THR A 1 89 ? -24.091 -3.515 12.337 1.00 76.94 89 THR A O 1
ATOM 676 N N . SER A 1 90 ? -22.546 -5.131 12.365 1.00 65.25 90 SER A N 1
ATOM 677 C CA . SER A 1 90 ? -23.148 -5.940 11.291 1.00 65.25 90 SER A CA 1
ATOM 678 C C . SER A 1 90 ? -24.053 -7.081 11.795 1.00 65.25 90 SER A C 1
ATOM 680 O O . SER A 1 90 ? -24.415 -7.944 10.996 1.00 65.25 90 SER A O 1
ATOM 682 N N . GLY A 1 91 ? -24.385 -7.110 13.091 1.00 50.78 91 GLY A N 1
ATOM 683 C CA . GLY A 1 91 ? -25.319 -8.062 13.715 1.00 50.78 91 GLY A CA 1
ATOM 684 C C . GLY A 1 91 ? -26.609 -7.389 14.158 1.00 50.78 91 GLY A C 1
ATOM 685 O O . GLY A 1 91 ? -27.648 -8.083 14.132 1.00 50.78 91 GLY A O 1
#

Solvent-accessible surface area (backbone atoms only — not comparable to full-atom values): 5326 Å² total; per-residue (Å²): 138,85,75,77,71,54,72,73,56,49,54,50,50,52,50,42,47,75,68,69,52,52,70,68,58,55,52,51,53,51,60,70,31,65,65,46,30,41,56,48,52,45,47,49,30,36,71,64,67,71,39,74,63,54,75,66,60,42,52,54,49,30,60,45,52,75,81,49,57,70,66,59,52,50,53,54,52,60,70,27,70,66,30,55,53,52,64,66,74,73,114

pLDDT: mean 85.74, std 13.5, range [39.59, 97.69]

Sequence (91 aa):
MRREPEPPGLDFWLRTLAGGASPPTVAASFHRSPESRGDRVDALYRLILGRSPDPAGRAAWVDALATVNDLRLAALLAASDEAYARAQTSG

Mean predicted aligned error: 7.57 Å